Protein AF-A0A3D4HQ85-F1 (afdb_monomer)

pLDDT: mean 80.31, std 12.39, range [46.97, 90.25]

Foldseek 3Di:
DPDPPDPPPVPVPPPQDDQPVPCQLQVQDPVSQDLVQLLVCLVVVVLVSCVVRVLLVDPLPCRSCVPGPRNDPSSVSSVVSNVVSVVVVVVVD

Solvent-accessible surface area (backbone atoms only — not comparable to full-atom values): 5746 Å² total; per-residue (Å²): 143,87,86,86,85,86,76,76,72,69,81,79,70,66,80,65,47,77,84,81,78,80,60,56,42,39,78,62,32,93,81,60,43,57,58,70,58,37,38,46,24,47,74,70,66,35,60,67,61,26,53,76,56,53,45,76,68,66,84,68,82,43,49,44,24,70,67,33,90,36,57,41,60,45,41,59,48,41,51,51,43,42,52,49,53,55,52,52,59,62,72,77,106

Sequence (93 aa):
TSSLVSFLQDEAAVEESPCIRCGRCLEHCPLQLAPVQLAKAAAHNDEEGFVSMDGLECCGCGCCSYVCPAKIGLTQKIMQTRNQILANRKKAK

Nearest PDB structures (foldseek):
  7zc6-assembly1_C  TM=9.067E-01  e=3.359E-05  Clostridium tetanomorphum
  8rbm-assembly1_C  TM=9.409E-01  e=1.838E-04  Azotobacter vinelandii DJ
  8rb9-assembly1_C  TM=9.600E-01  e=3.360E-04  Azotobacter vinelandii DJ
  5odc-assembly1_I  TM=7.088E-01  e=8.541E-02  Methanothermococcus thermolithotrophicus DSM 2095

Mean predicted alig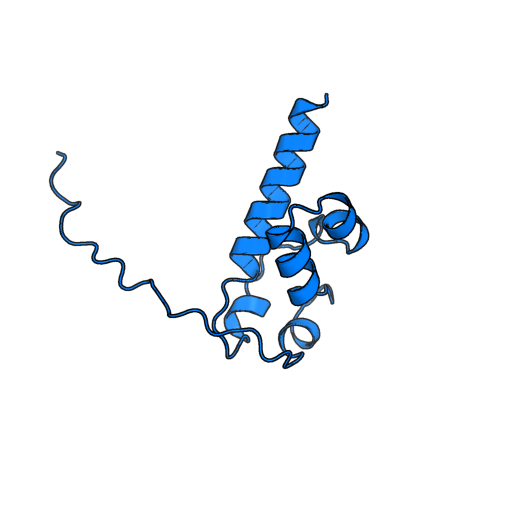ned error: 8.67 Å

Structure (mmCIF, N/CA/C/O backbone):
data_AF-A0A3D4HQ85-F1
#
_entry.id   AF-A0A3D4HQ85-F1
#
loop_
_atom_site.group_PDB
_atom_site.id
_atom_site.type_symbol
_atom_site.label_atom_id
_atom_site.label_alt_id
_atom_site.label_comp_id
_atom_site.label_asym_id
_atom_site.label_entity_id
_atom_site.label_seq_id
_atom_site.pdbx_PDB_ins_code
_atom_site.Cartn_x
_atom_site.Cartn_y
_atom_site.Cartn_z
_atom_site.occupancy
_atom_site.B_iso_or_equiv
_atom_site.auth_seq_id
_atom_site.auth_comp_id
_atom_site.auth_asym_id
_atom_site.auth_atom_id
_atom_site.pdbx_PDB_model_num
ATOM 1 N N . THR A 1 1 ? 21.037 22.988 19.873 1.00 46.97 1 THR A N 1
ATOM 2 C CA . THR A 1 1 ? 21.590 21.919 19.014 1.00 46.97 1 THR A CA 1
ATOM 3 C C . THR A 1 1 ? 20.668 21.711 17.822 1.00 46.97 1 THR A C 1
ATOM 5 O O . THR A 1 1 ? 20.070 20.657 17.661 1.00 46.97 1 THR A O 1
ATOM 8 N N . SER A 1 2 ? 20.537 22.743 16.987 1.00 50.19 2 SER A N 1
ATOM 9 C CA . SER A 1 2 ? 19.631 22.748 15.832 1.00 50.19 2 SER A CA 1
ATOM 10 C C . SER A 1 2 ? 20.426 23.233 14.624 1.00 50.19 2 SER A C 1
ATOM 12 O O . SER A 1 2 ? 20.425 24.421 14.326 1.00 50.19 2 SER A O 1
ATOM 14 N N . SER A 1 3 ? 21.214 22.351 14.007 1.00 59.72 3 SER A N 1
ATOM 15 C CA . SER A 1 3 ? 22.113 22.737 12.904 1.00 59.72 3 SER A CA 1
ATOM 16 C C . SER A 1 3 ? 22.337 21.638 11.855 1.00 59.72 3 SER A C 1
ATOM 18 O O . SER A 1 3 ? 23.381 21.620 11.216 1.00 59.72 3 SER A O 1
ATOM 20 N N . LEU A 1 4 ? 21.395 20.705 11.668 1.00 62.78 4 LEU A N 1
ATOM 21 C CA . LEU A 1 4 ? 21.567 19.558 10.756 1.00 62.78 4 LEU A CA 1
ATOM 22 C C . LEU A 1 4 ? 20.371 19.317 9.815 1.00 62.78 4 LEU A C 1
ATOM 24 O O . LEU A 1 4 ? 20.038 18.177 9.515 1.00 62.78 4 LEU A O 1
ATOM 28 N N . VAL A 1 5 ? 19.721 20.372 9.313 1.00 61.25 5 VAL A N 1
ATOM 29 C CA . VAL A 1 5 ? 18.710 20.227 8.241 1.00 61.25 5 VAL A CA 1
ATOM 30 C C . VAL A 1 5 ? 18.981 21.228 7.117 1.00 61.25 5 VAL A C 1
ATOM 32 O O . VAL A 1 5 ? 18.179 22.111 6.838 1.00 61.25 5 VAL A O 1
ATOM 35 N N . SER A 1 6 ? 20.155 21.133 6.490 1.00 52.53 6 SER A N 1
ATOM 36 C CA . SER A 1 6 ? 20.493 21.949 5.307 1.00 52.53 6 SER A CA 1
ATOM 37 C C . SER A 1 6 ? 21.031 21.135 4.124 1.00 52.53 6 SER A C 1
ATOM 39 O O . SER A 1 6 ? 21.492 21.724 3.159 1.00 52.53 6 SER A O 1
ATOM 41 N N . PHE A 1 7 ? 20.943 19.799 4.166 1.00 50.16 7 PHE A N 1
ATOM 42 C CA . PHE A 1 7 ? 21.429 18.914 3.094 1.00 50.16 7 PHE A CA 1
ATOM 43 C C . PHE A 1 7 ? 20.520 17.714 2.790 1.00 50.16 7 PHE A C 1
ATOM 45 O O . PHE A 1 7 ? 20.980 16.713 2.256 1.00 50.16 7 PHE A O 1
ATOM 52 N N . LEU A 1 8 ? 19.221 17.793 3.080 1.00 59.44 8 LEU A N 1
ATOM 53 C CA . LEU A 1 8 ? 18.277 16.843 2.488 1.00 59.44 8 LEU A CA 1
ATOM 54 C C . LEU A 1 8 ? 17.702 17.488 1.230 1.00 59.44 8 LEU A C 1
ATOM 56 O O . LEU A 1 8 ? 16.560 17.936 1.205 1.00 59.44 8 LEU A O 1
ATOM 60 N N . GLN A 1 9 ? 18.525 17.546 0.178 1.00 53.03 9 GLN A N 1
ATOM 61 C CA . GLN A 1 9 ? 17.967 17.307 -1.147 1.00 53.03 9 GLN A CA 1
ATOM 62 C C . GLN A 1 9 ? 17.240 15.969 -0.991 1.00 53.03 9 GLN A C 1
ATOM 64 O O . GLN A 1 9 ? 17.871 14.979 -0.622 1.00 53.03 9 GLN A O 1
ATOM 69 N N . ASP A 1 10 ? 15.917 15.973 -1.100 1.00 55.12 10 ASP A N 1
ATOM 70 C CA . ASP A 1 10 ? 15.102 14.774 -0.957 1.00 55.12 10 ASP A CA 1
ATOM 71 C C . ASP A 1 10 ? 15.410 13.841 -2.142 1.00 55.12 10 ASP A C 1
ATOM 73 O O . ASP A 1 10 ? 14.695 13.800 -3.138 1.00 55.12 10 ASP A O 1
ATOM 77 N N . GLU A 1 11 ? 16.543 13.131 -2.084 1.00 50.56 11 GLU A N 1
ATOM 78 C CA . GLU A 1 11 ? 16.938 12.113 -3.067 1.00 50.56 11 GLU A CA 1
ATOM 79 C C . GLU A 1 11 ? 15.950 10.932 -3.082 1.00 50.56 11 GLU A C 1
ATOM 81 O O . GLU A 1 11 ? 16.049 10.052 -3.936 1.00 50.56 11 GLU A O 1
ATOM 86 N N . ALA A 1 12 ? 14.973 10.902 -2.165 1.00 53.19 12 ALA A N 1
ATOM 87 C CA . ALA A 1 12 ? 13.891 9.928 -2.156 1.00 53.19 12 ALA A CA 1
ATOM 88 C C . ALA A 1 12 ? 12.698 10.331 -3.042 1.00 53.19 12 ALA A C 1
ATOM 90 O O . ALA A 1 12 ? 11.700 9.604 -3.069 1.00 53.19 12 ALA A O 1
ATOM 91 N N . ALA A 1 13 ? 12.796 11.417 -3.821 1.00 50.34 13 ALA A N 1
ATOM 92 C CA . ALA A 1 13 ? 11.899 11.676 -4.945 1.00 50.34 13 ALA A CA 1
ATOM 93 C C . ALA A 1 13 ? 12.164 10.664 -6.078 1.00 50.34 13 ALA A C 1
ATOM 95 O O . ALA A 1 13 ? 12.733 10.968 -7.124 1.00 50.34 13 ALA A O 1
ATOM 96 N N . VAL A 1 14 ? 11.775 9.407 -5.856 1.00 57.41 14 VAL A N 1
ATOM 97 C CA . VAL A 1 14 ? 11.654 8.419 -6.925 1.00 57.41 14 VAL A CA 1
ATOM 98 C C . VAL A 1 14 ? 10.538 8.913 -7.838 1.00 57.41 14 VAL A C 1
ATOM 100 O O . VAL A 1 14 ? 9.389 8.979 -7.408 1.00 57.41 14 VAL A O 1
ATOM 103 N N . GLU A 1 15 ? 10.877 9.258 -9.080 1.00 62.06 15 GLU A N 1
ATOM 104 C CA . GLU A 1 15 ? 9.913 9.625 -10.122 1.00 62.06 15 GLU A CA 1
ATOM 105 C C . GLU A 1 15 ? 8.836 8.530 -10.238 1.00 62.06 15 GLU A C 1
ATOM 107 O O . GLU A 1 15 ? 9.072 7.447 -10.788 1.00 62.06 15 GLU A O 1
ATOM 112 N N . GLU A 1 16 ? 7.657 8.781 -9.654 1.00 70.88 16 GLU A N 1
ATOM 113 C CA . GLU A 1 16 ? 6.521 7.867 -9.735 1.00 70.88 16 GLU A CA 1
ATOM 114 C C . GLU A 1 16 ? 6.037 7.852 -11.187 1.00 70.88 16 GLU A C 1
ATOM 116 O O . GLU A 1 16 ? 5.480 8.824 -11.698 1.00 70.88 16 GLU A O 1
ATOM 121 N N . SER A 1 17 ? 6.220 6.723 -11.864 1.00 80.06 17 SER A N 1
ATOM 122 C CA . SER A 1 17 ? 5.663 6.542 -13.204 1.00 80.06 17 SER A CA 1
ATOM 123 C C . SER A 1 17 ? 4.182 6.136 -13.127 1.00 80.06 17 SER A C 1
ATOM 125 O O . SER A 1 17 ? 3.732 5.561 -12.127 1.00 80.06 17 SER A O 1
ATOM 127 N N . PRO A 1 18 ? 3.377 6.424 -14.166 1.00 82.31 18 PRO A N 1
ATOM 128 C CA . PRO A 1 18 ? 1.968 6.060 -14.167 1.00 82.31 18 PRO A CA 1
ATOM 129 C C . PRO A 1 18 ? 1.779 4.539 -14.118 1.00 82.31 18 PRO A C 1
ATOM 131 O O . PRO A 1 18 ? 2.533 3.758 -14.700 1.00 82.31 18 PRO A O 1
ATOM 134 N N . CYS A 1 19 ? 0.718 4.101 -13.439 1.00 84.56 19 CYS A N 1
ATOM 135 C CA . CYS A 1 19 ? 0.392 2.683 -13.334 1.00 84.56 19 CYS A CA 1
ATOM 136 C C . CYS A 1 19 ? 0.079 2.080 -14.716 1.00 84.56 19 CYS A C 1
ATOM 138 O O . CYS A 1 19 ? -0.942 2.398 -15.325 1.00 84.56 19 CYS A O 1
ATOM 140 N N . ILE A 1 20 ? 0.896 1.121 -15.161 1.00 87.38 20 ILE A N 1
ATOM 141 C CA . ILE A 1 20 ? 0.701 0.378 -16.422 1.00 87.38 20 ILE A CA 1
ATOM 142 C C . ILE A 1 20 ? -0.298 -0.791 -16.316 1.00 87.38 20 ILE A C 1
ATOM 144 O O . ILE A 1 20 ? -0.418 -1.584 -17.242 1.00 87.38 20 ILE A O 1
ATOM 148 N N . ARG A 1 21 ? -1.002 -0.932 -15.182 1.00 84.38 21 ARG A N 1
ATOM 149 C CA . ARG A 1 21 ? -1.978 -2.014 -14.921 1.00 84.38 21 ARG A CA 1
ATOM 150 C C . ARG A 1 21 ? -1.416 -3.434 -15.129 1.00 84.38 21 ARG A C 1
ATOM 152 O O . ARG A 1 21 ? -2.087 -4.302 -15.668 1.00 84.38 21 ARG A O 1
ATOM 159 N N . CYS A 1 22 ? -0.202 -3.687 -14.638 1.00 87.88 22 CYS A N 1
ATOM 160 C CA . CYS A 1 22 ? 0.484 -4.979 -14.788 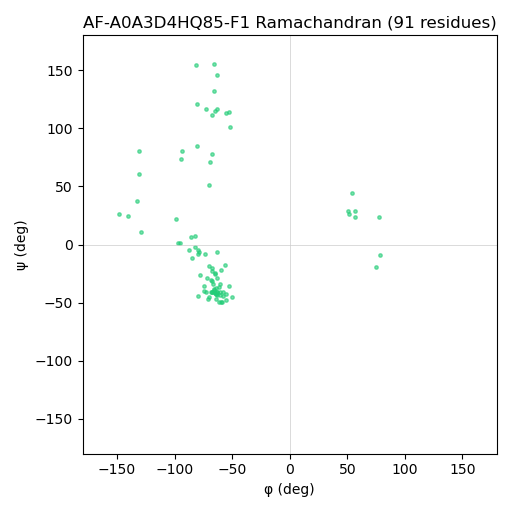1.00 87.88 22 CYS A CA 1
ATOM 161 C C . CYS A 1 22 ? -0.056 -6.142 -13.928 1.00 87.88 22 CYS A C 1
ATOM 163 O O . CYS A 1 22 ? 0.427 -7.256 -14.081 1.00 87.88 22 CYS A O 1
ATOM 165 N N . GLY A 1 23 ? -0.975 -5.914 -12.982 1.00 85.62 23 GLY A N 1
ATOM 166 C CA . GLY A 1 23 ? -1.597 -6.977 -12.168 1.00 85.62 23 GLY A CA 1
ATOM 167 C C . GLY A 1 23 ? -0.738 -7.595 -11.050 1.00 85.62 23 GLY A C 1
ATOM 168 O O . GLY A 1 23 ? -1.295 -8.107 -10.085 1.00 85.62 23 GLY A O 1
ATOM 169 N N . ARG A 1 24 ? 0.594 -7.461 -11.089 1.00 87.12 24 ARG A N 1
ATOM 170 C CA . ARG A 1 24 ? 1.535 -8.082 -10.122 1.00 87.12 24 ARG A 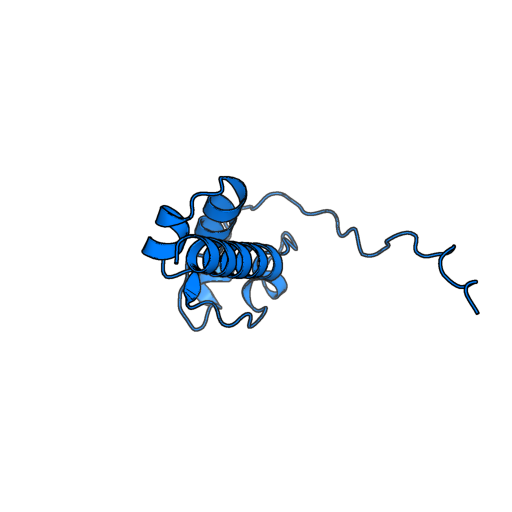CA 1
ATOM 171 C C . ARG A 1 24 ? 1.223 -7.809 -8.651 1.00 87.12 24 ARG A C 1
ATOM 173 O O . ARG A 1 24 ? 1.430 -8.658 -7.790 1.00 87.12 24 ARG A O 1
ATOM 180 N N . CYS A 1 25 ? 0.726 -6.612 -8.360 1.00 88.38 25 CYS A N 1
ATOM 181 C CA . CYS A 1 25 ? 0.360 -6.195 -7.013 1.00 88.38 25 CYS A CA 1
ATOM 182 C C . CYS A 1 25 ? -0.816 -6.991 -6.418 1.00 88.38 25 CYS A C 1
ATOM 184 O O . CYS A 1 25 ? -0.913 -7.052 -5.199 1.00 88.38 25 CYS A O 1
ATOM 186 N N . LEU A 1 26 ? -1.686 -7.573 -7.253 1.00 86.06 26 LEU A N 1
ATOM 187 C CA . LEU A 1 26 ? -2.788 -8.442 -6.831 1.00 86.06 26 LEU A CA 1
ATOM 188 C C . LEU A 1 26 ? -2.272 -9.858 -6.539 1.00 86.06 26 LEU A C 1
ATOM 190 O O . LEU A 1 26 ? -2.589 -10.427 -5.502 1.00 86.06 26 LEU A O 1
ATOM 194 N N . GLU A 1 27 ? -1.416 -10.386 -7.418 1.00 86.00 27 GLU A N 1
ATOM 195 C CA . GLU A 1 27 ? -0.844 -11.737 -7.305 1.00 86.00 27 GLU A CA 1
ATOM 196 C C . GLU A 1 27 ? 0.003 -11.923 -6.040 1.00 86.00 27 GLU A C 1
ATOM 198 O O . GLU A 1 27 ? -0.010 -12.986 -5.430 1.00 86.00 27 GLU A O 1
ATOM 203 N N . HIS A 1 28 ? 0.732 -10.881 -5.634 1.00 86.56 28 HIS A N 1
ATOM 204 C CA . HIS A 1 28 ? 1.636 -10.925 -4.481 1.00 86.56 28 HIS A CA 1
ATOM 205 C C . HIS A 1 28 ? 0.983 -10.404 -3.193 1.00 86.56 28 HIS A C 1
ATOM 207 O O . HIS A 1 28 ? 1.651 -10.309 -2.161 1.00 86.56 28 HIS A O 1
ATOM 213 N N . CYS A 1 29 ? -0.293 -10.008 -3.234 1.00 85.88 29 CYS A N 1
ATOM 214 C CA . CYS A 1 29 ? -0.991 -9.556 -2.039 1.00 85.88 29 CYS A CA 1
ATOM 215 C C . CYS A 1 29 ? -1.473 -10.775 -1.235 1.00 85.88 29 CYS A C 1
ATOM 217 O O . CYS A 1 29 ? -2.294 -11.536 -1.745 1.00 85.88 29 CYS A O 1
ATOM 219 N N . PRO A 1 30 ? -1.055 -10.944 0.033 1.00 84.44 30 PRO A N 1
ATOM 220 C CA . PRO A 1 30 ? -1.495 -12.080 0.843 1.00 84.44 30 PRO A CA 1
ATOM 221 C C . PRO A 1 30 ? -2.991 -12.027 1.189 1.00 84.44 30 PRO A C 1
ATOM 223 O O . PRO A 1 30 ? -3.583 -13.063 1.459 1.00 84.44 30 PRO A O 1
ATOM 226 N N . LEU A 1 31 ? -3.601 -10.835 1.158 1.00 84.12 31 LEU A N 1
ATOM 227 C CA . LEU A 1 31 ? -5.039 -10.636 1.371 1.00 84.12 31 LEU A CA 1
ATOM 228 C C . LEU A 1 31 ? -5.836 -10.538 0.059 1.00 84.12 31 LEU A C 1
ATOM 230 O O . LEU A 1 31 ? -7.030 -10.283 0.103 1.00 84.12 31 LEU A O 1
ATOM 234 N N . GLN A 1 32 ? -5.185 -10.666 -1.106 1.00 81.31 32 GLN A N 1
ATOM 235 C CA . GLN A 1 32 ? -5.817 -10.492 -2.427 1.00 81.31 32 GLN A CA 1
ATOM 236 C C . GLN A 1 32 ? -6.630 -9.190 -2.585 1.00 81.31 32 GLN A C 1
ATOM 238 O O . GLN A 1 32 ? -7.560 -9.109 -3.385 1.00 81.31 32 GLN A O 1
ATOM 243 N N . LEU A 1 33 ? -6.243 -8.139 -1.857 1.00 84.12 33 LEU A N 1
ATOM 244 C CA . LEU A 1 33 ? -6.825 -6.806 -1.991 1.00 84.12 33 LEU A CA 1
ATOM 245 C C . LEU A 1 33 ? -6.498 -6.232 -3.372 1.00 84.12 33 LEU A C 1
ATOM 247 O O . LEU A 1 33 ? -5.477 -6.579 -3.965 1.00 84.12 33 LEU A O 1
ATOM 251 N N . ALA A 1 34 ? -7.314 -5.298 -3.861 1.00 86.81 34 ALA A N 1
ATOM 252 C CA . ALA A 1 34 ? -7.074 -4.588 -5.116 1.00 86.81 34 ALA A CA 1
ATOM 253 C C . ALA A 1 34 ? -6.327 -3.254 -4.874 1.00 86.81 34 ALA A C 1
ATOM 255 O O . ALA A 1 34 ? -6.949 -2.188 -4.885 1.00 86.81 34 ALA A O 1
ATOM 256 N N . PRO A 1 35 ? -4.985 -3.237 -4.694 1.00 85.06 35 PRO A N 1
ATOM 257 C CA . PRO A 1 35 ? -4.255 -2.042 -4.267 1.00 85.06 35 PRO A CA 1
ATOM 258 C C . PRO A 1 35 ? -4.348 -0.892 -5.271 1.00 85.06 35 PRO A C 1
ATOM 260 O O . PRO A 1 35 ? -4.304 0.266 -4.876 1.00 85.06 35 PRO A O 1
ATOM 263 N N . VAL A 1 36 ? -4.510 -1.187 -6.564 1.00 86.25 36 VAL A N 1
ATOM 264 C CA . VAL A 1 36 ? -4.696 -0.159 -7.600 1.00 86.25 36 VAL A CA 1
ATOM 265 C C . VAL A 1 36 ? -6.034 0.560 -7.432 1.00 86.25 36 VAL A C 1
ATOM 267 O O . VAL A 1 36 ? -6.093 1.774 -7.597 1.00 86.25 36 VAL A O 1
ATOM 270 N N . GLN A 1 37 ? -7.104 -0.169 -7.112 1.00 87.50 37 GLN A N 1
ATOM 271 C CA . GLN A 1 37 ? -8.418 0.429 -6.876 1.00 87.50 37 GLN A CA 1
ATOM 272 C C . GLN A 1 37 ? -8.443 1.170 -5.540 1.00 87.50 37 GLN A C 1
ATOM 274 O O . GLN A 1 37 ? -8.910 2.302 -5.497 1.00 87.50 37 GLN A O 1
ATOM 279 N N . LEU A 1 38 ? -7.839 0.601 -4.493 1.00 88.12 38 LEU A N 1
ATOM 280 C CA . LEU A 1 38 ? -7.691 1.269 -3.199 1.00 88.12 38 LEU A CA 1
ATOM 281 C C . LEU A 1 38 ? -6.887 2.568 -3.309 1.00 88.12 38 LEU A C 1
ATOM 283 O O . LEU A 1 38 ? -7.271 3.574 -2.725 1.00 88.12 38 LEU A O 1
ATOM 287 N N . ALA A 1 39 ? -5.810 2.585 -4.098 1.00 87.06 39 ALA A N 1
ATOM 288 C CA . ALA A 1 39 ? -5.035 3.799 -4.343 1.00 87.06 39 ALA A CA 1
ATOM 289 C C . ALA A 1 39 ? -5.806 4.848 -5.163 1.00 87.06 39 ALA A C 1
ATOM 291 O O . ALA A 1 39 ? -5.584 6.042 -4.983 1.00 87.06 39 ALA A O 1
ATOM 292 N N . LYS A 1 40 ? -6.719 4.428 -6.049 1.00 88.50 40 LYS A N 1
ATOM 293 C CA . LYS A 1 40 ? -7.632 5.349 -6.744 1.00 88.50 40 LYS A CA 1
ATOM 294 C C . LYS A 1 40 ? -8.684 5.915 -5.797 1.00 88.50 40 LYS A C 1
ATOM 296 O O . LYS A 1 40 ? -8.861 7.124 -5.779 1.00 88.50 40 LYS A O 1
ATOM 301 N N . ALA A 1 41 ? -9.322 5.071 -4.988 1.00 87.88 41 ALA A N 1
ATOM 302 C CA . ALA A 1 41 ? -10.271 5.510 -3.967 1.00 87.88 41 ALA A CA 1
ATOM 303 C C . ALA A 1 41 ? -9.605 6.484 -2.980 1.00 87.88 41 ALA A C 1
ATOM 305 O O . ALA A 1 41 ? -10.166 7.527 -2.668 1.00 87.88 41 ALA A O 1
ATOM 306 N N . ALA A 1 42 ? -8.356 6.205 -2.589 1.00 86.44 42 ALA A N 1
ATOM 307 C CA . ALA A 1 42 ? -7.520 7.109 -1.805 1.00 86.44 42 ALA A CA 1
ATOM 308 C C . ALA A 1 42 ? -7.303 8.468 -2.492 1.00 86.44 42 ALA A C 1
ATOM 310 O O . ALA A 1 42 ? -7.420 9.503 -1.846 1.00 86.44 42 ALA A O 1
ATOM 311 N N . ALA A 1 43 ? -7.017 8.481 -3.798 1.00 85.75 43 ALA A N 1
ATOM 312 C CA . ALA A 1 43 ? -6.847 9.720 -4.558 1.00 85.75 43 ALA A CA 1
ATOM 313 C C . ALA A 1 43 ? -8.155 10.520 -4.710 1.00 85.75 43 ALA A C 1
ATOM 315 O O . ALA A 1 43 ? -8.115 11.747 -4.770 1.00 85.75 43 ALA A O 1
ATOM 316 N N . HIS A 1 44 ? -9.302 9.838 -4.757 1.00 87.25 44 HIS A N 1
ATOM 317 C CA . HIS A 1 44 ? -10.628 10.456 -4.843 1.00 87.25 44 HIS A CA 1
ATOM 318 C C . HIS A 1 44 ? -11.245 10.799 -3.475 1.00 87.25 44 HIS A C 1
ATOM 320 O O . HIS A 1 44 ? -12.277 11.458 -3.435 1.00 87.25 44 HIS A O 1
ATOM 326 N N . ASN A 1 45 ? -10.595 10.438 -2.360 1.00 84.00 45 ASN A N 1
ATOM 327 C CA . ASN A 1 45 ? -11.151 10.513 -1.000 1.00 84.00 45 ASN A CA 1
ATOM 328 C C . ASN A 1 45 ? -12.473 9.732 -0.832 1.00 84.00 45 ASN A C 1
ATOM 330 O O . ASN A 1 45 ? -13.296 10.066 0.018 1.00 84.00 45 ASN A O 1
ATOM 334 N N . ASP A 1 46 ? -12.666 8.669 -1.616 1.00 87.19 46 ASP A N 1
ATOM 335 C CA . ASP A 1 46 ? -13.852 7.812 -1.555 1.00 87.19 46 ASP A CA 1
ATOM 336 C C . ASP A 1 46 ? -13.726 6.811 -0.397 1.00 87.19 46 ASP A C 1
ATOM 338 O O . ASP A 1 46 ? -13.290 5.667 -0.567 1.00 87.19 46 ASP A O 1
ATOM 342 N N . GLU A 1 47 ? -14.106 7.237 0.809 1.00 86.50 47 GLU A N 1
ATOM 343 C CA . GLU A 1 47 ? -14.030 6.400 2.014 1.00 86.50 47 GLU A CA 1
ATOM 344 C C . GLU A 1 47 ? -14.930 5.161 1.923 1.00 86.50 47 GLU A C 1
ATOM 346 O O . GL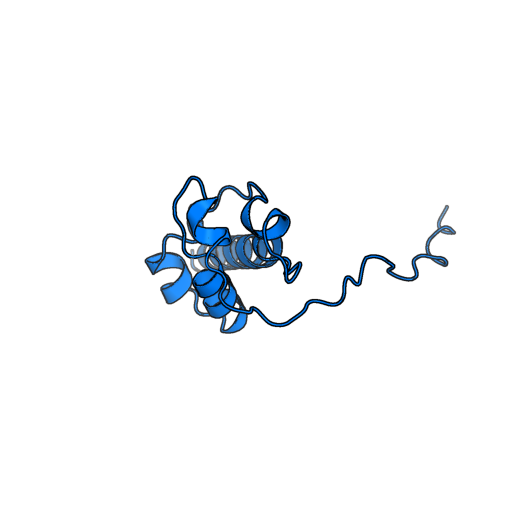U A 1 47 ? -14.519 4.061 2.290 1.00 86.50 47 GLU A O 1
ATOM 351 N N . GLU A 1 48 ? -16.146 5.310 1.394 1.00 85.69 48 GLU A N 1
ATOM 352 C CA . GLU A 1 48 ? -17.107 4.210 1.245 1.00 85.69 48 GLU A CA 1
ATOM 353 C C . GLU A 1 48 ? -16.605 3.148 0.256 1.00 85.69 48 GLU A C 1
ATOM 355 O O . GLU A 1 48 ? -16.673 1.943 0.521 1.00 85.69 48 GLU A O 1
ATOM 360 N N . GLY A 1 49 ? -16.020 3.592 -0.860 1.00 85.44 49 GLY A N 1
ATOM 361 C CA . GLY A 1 49 ? -15.376 2.721 -1.842 1.00 85.44 49 GLY A CA 1
ATOM 362 C C . GLY A 1 49 ? -14.178 1.981 -1.247 1.00 85.44 49 GLY A C 1
ATOM 363 O O . GLY A 1 49 ? -14.000 0.786 -1.462 1.00 85.44 49 GLY A O 1
ATOM 364 N N . PHE A 1 50 ? -13.376 2.665 -0.433 1.00 87.69 50 PHE A N 1
ATOM 365 C CA . PHE A 1 50 ? -12.234 2.049 0.237 1.00 87.69 50 PHE A CA 1
ATOM 366 C C . PHE A 1 50 ? -12.655 0.977 1.256 1.00 87.69 50 PHE A C 1
ATOM 368 O O . PHE A 1 50 ? -12.002 -0.059 1.369 1.00 87.69 50 PHE A O 1
ATOM 375 N N . VAL A 1 51 ? -13.747 1.210 1.989 1.00 87.00 51 VAL A N 1
ATOM 376 C CA . VAL A 1 51 ? -14.276 0.268 2.988 1.00 87.00 51 VAL A CA 1
ATOM 377 C C . VAL A 1 51 ? -14.961 -0.930 2.334 1.00 87.00 51 VAL A C 1
ATOM 379 O O . VAL A 1 51 ? -14.773 -2.044 2.806 1.00 87.00 51 VAL A O 1
ATOM 382 N N . SER A 1 52 ? -15.718 -0.723 1.255 1.00 87.38 52 SER A N 1
ATOM 383 C CA . SER A 1 52 ? -16.394 -1.810 0.524 1.00 87.38 52 SER A CA 1
ATOM 384 C C . SER A 1 52 ? -15.434 -2.769 -0.189 1.00 87.38 52 SER A C 1
ATOM 386 O O . SER A 1 52 ? -15.815 -3.896 -0.479 1.00 87.38 52 SER A O 1
ATOM 388 N N . MET A 1 53 ? -14.197 -2.338 -0.449 1.00 85.56 53 MET A N 1
ATOM 389 C CA . MET A 1 53 ? -13.118 -3.156 -1.019 1.00 85.56 53 MET A CA 1
ATOM 390 C C . MET A 1 53 ? -12.142 -3.700 0.043 1.00 85.56 53 MET A C 1
ATOM 392 O O . MET A 1 53 ? -10.980 -3.963 -0.273 1.00 85.56 53 MET A O 1
ATOM 396 N N . ASP A 1 54 ? -12.568 -3.784 1.307 1.00 85.50 54 ASP A N 1
ATOM 397 C CA . ASP A 1 54 ? -11.782 -4.302 2.439 1.00 85.50 54 ASP A CA 1
ATOM 398 C C . ASP A 1 54 ? -10.435 -3.586 2.666 1.00 85.50 54 ASP A C 1
ATOM 400 O O . ASP A 1 54 ? -9.511 -4.096 3.301 1.00 85.50 54 ASP A O 1
ATOM 404 N N . GLY A 1 55 ? -10.304 -2.333 2.213 1.00 84.56 55 GLY A N 1
ATOM 405 C CA . GLY A 1 55 ? -9.060 -1.563 2.317 1.00 84.56 55 GLY A CA 1
ATOM 406 C C . GLY A 1 55 ? -8.573 -1.348 3.756 1.00 84.56 55 GLY A C 1
ATOM 407 O O . GLY A 1 55 ? -7.381 -1.135 3.997 1.00 84.56 55 GLY A O 1
ATOM 408 N N . LEU A 1 56 ? -9.481 -1.446 4.731 1.00 85.50 56 LEU A N 1
ATOM 409 C CA . LEU A 1 56 ? -9.176 -1.382 6.162 1.00 85.50 56 LEU A CA 1
ATOM 410 C C . LEU A 1 56 ? -8.411 -2.607 6.679 1.00 85.50 56 LEU A C 1
ATOM 412 O O . LEU A 1 56 ? -7.801 -2.518 7.743 1.00 85.50 56 LEU A O 1
ATOM 416 N N . GLU A 1 57 ? -8.414 -3.725 5.957 1.00 86.06 57 GLU A N 1
ATOM 417 C CA . GLU A 1 57 ? -7.724 -4.955 6.357 1.00 86.06 57 GLU A CA 1
ATOM 418 C C . GLU A 1 57 ? -6.245 -4.961 5.953 1.00 86.06 57 GLU A C 1
ATOM 420 O O . GLU A 1 57 ? -5.462 -5.774 6.444 1.00 86.06 57 GLU A O 1
ATOM 425 N N . CYS A 1 58 ? -5.819 -4.010 5.111 1.00 87.75 58 CYS A N 1
ATOM 426 C CA . CYS A 1 58 ? -4.438 -3.909 4.648 1.00 87.75 58 CYS A CA 1
ATOM 427 C C . CYS A 1 58 ? -3.448 -3.836 5.823 1.00 87.75 58 CYS A C 1
ATOM 429 O O . CYS A 1 58 ? -3.389 -2.837 6.539 1.00 87.75 58 CYS A O 1
ATOM 431 N N . CYS A 1 59 ? -2.624 -4.871 5.995 1.00 86.06 59 CYS A N 1
ATOM 432 C CA . CYS A 1 59 ? -1.653 -4.981 7.089 1.00 86.06 59 CYS A CA 1
ATOM 433 C C . CYS A 1 59 ? -0.352 -4.186 6.873 1.00 86.06 59 CYS A C 1
ATOM 435 O O . CYS A 1 59 ? 0.486 -4.137 7.766 1.00 86.06 59 CYS A O 1
ATOM 437 N N . GLY A 1 60 ? -0.166 -3.558 5.706 1.00 85.56 60 GLY A N 1
ATOM 438 C CA . GLY A 1 60 ? 1.017 -2.733 5.426 1.00 85.56 60 GLY A CA 1
ATOM 439 C C . GLY A 1 60 ? 2.274 -3.520 5.088 1.00 85.56 60 GLY A C 1
ATOM 440 O O . GLY A 1 60 ? 3.371 -2.998 5.243 1.00 85.56 60 GLY A O 1
ATOM 441 N N . CYS A 1 61 ? 2.124 -4.753 4.604 1.00 88.50 61 CYS A N 1
ATOM 4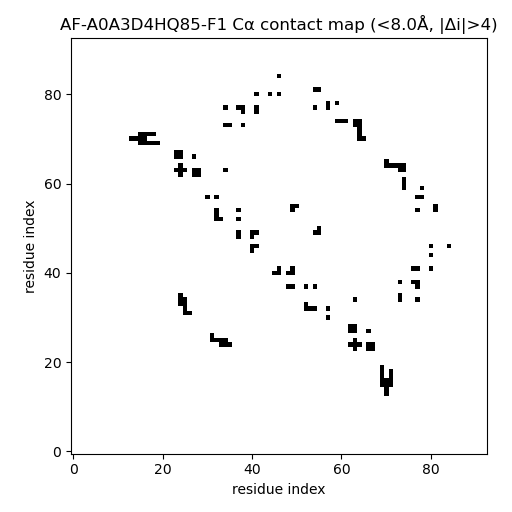42 C CA . CYS A 1 61 ? 3.229 -5.651 4.261 1.00 88.50 61 CYS A CA 1
ATOM 443 C C . CYS A 1 61 ? 4.237 -5.094 3.238 1.00 88.50 61 CYS A C 1
ATOM 445 O O . CYS A 1 61 ? 5.330 -5.633 3.115 1.00 88.50 61 CYS A O 1
ATOM 447 N N . GLY A 1 62 ? 3.900 -4.050 2.474 1.00 85.56 62 GLY A N 1
ATOM 448 C CA . GLY A 1 62 ? 4.834 -3.429 1.529 1.00 85.56 62 GLY A CA 1
ATOM 449 C C . GLY A 1 62 ? 5.017 -4.182 0.207 1.00 85.56 62 GLY A C 1
ATOM 450 O O . GLY A 1 62 ? 5.598 -3.626 -0.726 1.00 85.56 62 GLY A O 1
ATOM 451 N N . CYS A 1 63 ? 4.483 -5.404 0.077 1.00 86.81 63 CYS A N 1
ATOM 452 C CA . CYS A 1 63 ? 4.662 -6.257 -1.103 1.00 86.81 63 CYS A CA 1
ATOM 453 C C . CYS A 1 63 ? 4.229 -5.556 -2.395 1.00 86.81 63 CYS A C 1
ATOM 455 O O . CYS A 1 63 ? 4.945 -5.602 -3.390 1.00 86.81 63 CYS A O 1
ATOM 457 N N . CYS A 1 64 ? 3.097 -4.844 -2.371 1.00 87.56 64 CYS A N 1
ATOM 458 C CA . CYS A 1 64 ? 2.565 -4.148 -3.542 1.00 87.56 64 CYS A CA 1
ATOM 459 C C . CYS A 1 64 ? 3.453 -2.989 -4.015 1.00 87.56 64 CYS A C 1
ATOM 461 O O . CYS A 1 64 ? 3.545 -2.770 -5.219 1.00 87.56 64 CYS A O 1
ATOM 463 N N . SER A 1 65 ? 4.121 -2.273 -3.105 1.00 86.69 65 SER A N 1
ATOM 464 C CA . SER A 1 65 ? 5.076 -1.216 -3.460 1.00 86.69 65 SER A CA 1
ATOM 465 C C . SER A 1 65 ? 6.392 -1.790 -3.977 1.00 86.69 65 SER A C 1
ATOM 467 O O . SER A 1 65 ? 6.967 -1.237 -4.907 1.00 86.69 65 SE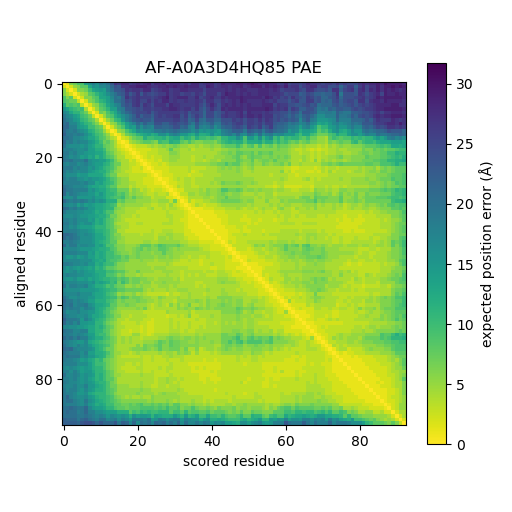R A O 1
ATOM 469 N N . TYR A 1 66 ? 6.835 -2.919 -3.420 1.00 87.19 66 TYR A N 1
ATOM 470 C CA . TYR A 1 66 ? 8.084 -3.565 -3.816 1.00 87.19 66 TYR A CA 1
ATOM 471 C C . TYR A 1 66 ? 8.016 -4.193 -5.216 1.00 87.19 66 TYR A C 1
ATOM 473 O O . TYR A 1 66 ? 8.913 -3.994 -6.029 1.00 87.19 66 TYR A O 1
ATOM 481 N N . VAL A 1 67 ? 6.934 -4.914 -5.535 1.00 88.44 67 VAL A N 1
ATOM 482 C CA . VAL A 1 67 ? 6.785 -5.583 -6.845 1.00 88.44 67 VAL A CA 1
ATOM 483 C C . VAL A 1 67 ? 6.353 -4.639 -7.969 1.00 88.44 67 VAL A C 1
ATOM 485 O O . VAL A 1 67 ? 6.286 -5.048 -9.131 1.00 88.44 67 VAL A O 1
ATOM 488 N N . CYS A 1 68 ? 6.001 -3.393 -7.643 1.00 86.12 68 CYS A N 1
ATOM 489 C CA . CYS A 1 68 ? 5.493 -2.441 -8.617 1.00 86.12 68 CYS A CA 1
ATOM 490 C C . CYS A 1 68 ? 6.630 -1.961 -9.536 1.00 86.12 68 CYS A C 1
ATOM 492 O O . CYS A 1 68 ? 7.528 -1.261 -9.067 1.00 86.12 68 CYS A O 1
ATOM 494 N N . PRO A 1 69 ? 6.574 -2.228 -10.856 1.00 83.62 69 PRO A N 1
ATOM 495 C CA . PRO A 1 69 ? 7.586 -1.729 -11.790 1.00 83.62 69 PRO A CA 1
ATOM 496 C C . PRO A 1 69 ? 7.569 -0.200 -11.884 1.00 83.62 69 PRO A C 1
ATOM 498 O O .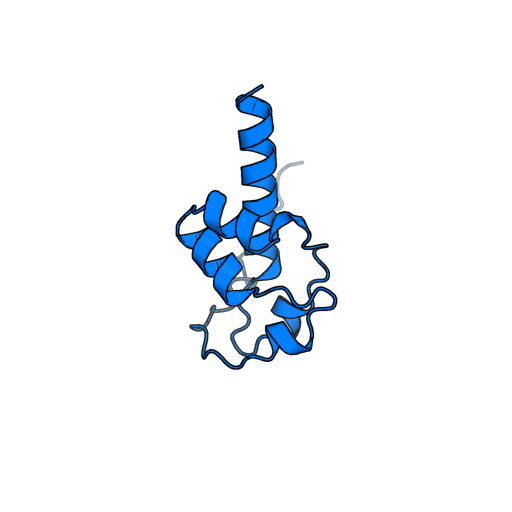 PRO A 1 69 ? 8.586 0.414 -12.183 1.00 83.62 69 PRO A O 1
ATOM 501 N N . ALA A 1 70 ? 6.418 0.410 -11.586 1.00 82.69 70 ALA A N 1
ATOM 502 C CA . ALA A 1 70 ? 6.239 1.851 -11.607 1.00 82.69 70 ALA A CA 1
ATOM 503 C C . ALA A 1 70 ? 6.724 2.555 -10.322 1.00 82.69 70 ALA A C 1
ATOM 505 O O . ALA A 1 70 ? 6.638 3.778 -10.239 1.00 82.69 70 ALA A O 1
ATOM 506 N N . LYS A 1 71 ? 7.199 1.787 -9.324 1.00 79.06 71 LYS A N 1
ATOM 507 C CA . LYS A 1 71 ? 7.659 2.252 -8.000 1.00 79.06 71 LYS A CA 1
ATOM 508 C C . LYS A 1 71 ? 6.675 3.161 -7.253 1.00 79.06 71 LYS A C 1
ATOM 510 O O . LYS A 1 71 ? 7.064 3.932 -6.386 1.00 79.06 71 LYS A O 1
ATOM 515 N N . ILE A 1 72 ? 5.383 3.029 -7.550 1.00 82.81 72 ILE A N 1
ATOM 516 C CA . ILE A 1 72 ? 4.330 3.792 -6.878 1.00 82.81 72 ILE A CA 1
ATOM 517 C C . ILE A 1 72 ? 4.265 3.361 -5.408 1.00 82.81 72 ILE A C 1
ATOM 519 O O . ILE A 1 72 ? 4.168 2.164 -5.104 1.00 82.81 72 ILE A O 1
ATOM 523 N N . GLY A 1 73 ? 4.225 4.330 -4.494 1.00 83.94 73 GLY A N 1
ATOM 524 C CA . GLY A 1 73 ? 4.073 4.116 -3.053 1.00 83.94 73 GLY A CA 1
ATOM 525 C C . GLY A 1 73 ? 2.681 3.621 -2.629 1.00 83.94 73 GLY A C 1
ATOM 526 O O . GLY A 1 73 ? 2.073 4.201 -1.735 1.00 83.94 73 GLY A O 1
ATOM 527 N N . LEU A 1 74 ? 2.153 2.555 -3.249 1.00 84.50 74 LEU A N 1
ATOM 528 C CA . LEU A 1 74 ? 0.816 1.993 -2.986 1.00 84.50 74 LEU A CA 1
ATOM 529 C C . LEU A 1 74 ? 0.558 1.757 -1.492 1.00 84.50 74 LEU A C 1
ATOM 531 O O . LEU A 1 74 ? -0.489 2.140 -0.980 1.00 84.50 74 LEU A O 1
ATOM 535 N N . THR A 1 75 ? 1.525 1.177 -0.782 1.00 88.25 75 THR A N 1
ATOM 536 C CA . THR A 1 75 ? 1.400 0.878 0.652 1.00 88.25 75 THR A CA 1
ATOM 537 C C . THR A 1 75 ? 1.232 2.147 1.486 1.00 88.25 75 THR A C 1
ATOM 539 O O . THR A 1 75 ? 0.375 2.184 2.365 1.00 88.25 75 THR A O 1
ATOM 542 N N . GLN A 1 76 ? 2.009 3.195 1.186 1.00 88.12 76 GLN A N 1
ATOM 543 C CA . GLN A 1 76 ? 1.920 4.485 1.878 1.00 88.12 76 GLN A CA 1
ATOM 544 C C . GLN A 1 76 ? 0.554 5.131 1.645 1.00 88.12 76 GLN A C 1
ATOM 546 O O . GLN A 1 76 ? -0.105 5.512 2.609 1.00 88.12 76 GLN A O 1
ATOM 551 N N . LYS A 1 77 ? 0.084 5.162 0.389 1.00 88.69 77 LYS A N 1
ATOM 552 C CA . LYS A 1 77 ? -1.230 5.720 0.027 1.00 88.69 77 LYS A CA 1
ATOM 553 C C . LYS A 1 77 ? -2.366 4.997 0.764 1.00 88.69 77 LYS A C 1
ATOM 555 O O . LYS A 1 77 ? -3.175 5.637 1.424 1.00 88.69 77 LYS A O 1
ATOM 560 N N . ILE A 1 78 ? -2.376 3.662 0.744 1.00 89.19 78 ILE A N 1
ATOM 561 C CA . ILE A 1 78 ? -3.408 2.849 1.413 1.00 89.19 78 ILE A CA 1
ATOM 562 C C . ILE A 1 78 ? -3.380 3.046 2.937 1.00 89.19 78 ILE A C 1
ATOM 564 O O . ILE A 1 78 ? -4.431 3.186 3.559 1.00 89.19 78 ILE A O 1
ATOM 568 N N . MET A 1 79 ? -2.193 3.087 3.551 1.00 89.50 79 MET A N 1
ATOM 569 C CA . MET A 1 79 ? -2.062 3.295 4.998 1.00 89.50 79 MET A CA 1
ATOM 570 C C . MET A 1 79 ? -2.488 4.693 5.439 1.00 89.50 79 MET A C 1
ATOM 572 O O . MET A 1 79 ? -3.160 4.835 6.462 1.00 89.50 79 MET A O 1
ATOM 576 N N . GLN A 1 80 ? -2.138 5.722 4.665 1.00 90.25 80 GLN A N 1
ATOM 577 C CA . GLN A 1 80 ? -2.585 7.089 4.921 1.00 90.25 80 GLN A CA 1
ATOM 578 C C . GLN A 1 80 ? -4.113 7.173 4.896 1.00 90.25 80 GLN A C 1
ATOM 580 O O . GLN A 1 80 ? -4.704 7.649 5.864 1.00 90.25 80 GLN A O 1
ATOM 585 N N . THR A 1 81 ? -4.758 6.625 3.863 1.00 89.38 81 THR A N 1
ATOM 586 C CA . THR A 1 81 ? -6.225 6.611 3.751 1.00 89.38 81 THR A CA 1
ATOM 587 C C . THR A 1 81 ? -6.883 5.797 4.861 1.00 89.38 81 THR A C 1
ATOM 589 O O . THR A 1 81 ? -7.838 6.262 5.479 1.00 89.38 81 THR A O 1
ATOM 592 N N . ARG A 1 82 ? -6.338 4.625 5.211 1.00 89.81 82 ARG A N 1
ATOM 593 C CA . ARG A 1 82 ? -6.814 3.837 6.359 1.00 89.81 82 ARG A CA 1
ATOM 594 C C . ARG A 1 82 ? -6.793 4.665 7.648 1.00 89.81 82 ARG A C 1
ATOM 596 O O . ARG A 1 82 ? -7.779 4.681 8.384 1.00 89.81 82 ARG A O 1
ATOM 603 N N . ASN A 1 83 ? -5.690 5.358 7.921 1.00 90.12 83 ASN A N 1
ATOM 604 C CA . ASN A 1 83 ? -5.551 6.193 9.113 1.00 90.12 83 ASN A CA 1
ATOM 605 C C . ASN A 1 83 ? -6.511 7.390 9.094 1.00 90.12 83 ASN A C 1
ATOM 607 O O . ASN A 1 83 ? -7.090 7.713 10.132 1.00 90.12 83 ASN A O 1
ATOM 611 N N . GLN A 1 84 ? -6.719 8.008 7.929 1.00 90.06 84 GLN A N 1
ATOM 612 C CA . GLN A 1 84 ? -7.691 9.087 7.741 1.00 90.06 84 GLN A CA 1
ATOM 613 C C . GLN A 1 84 ? -9.120 8.616 8.042 1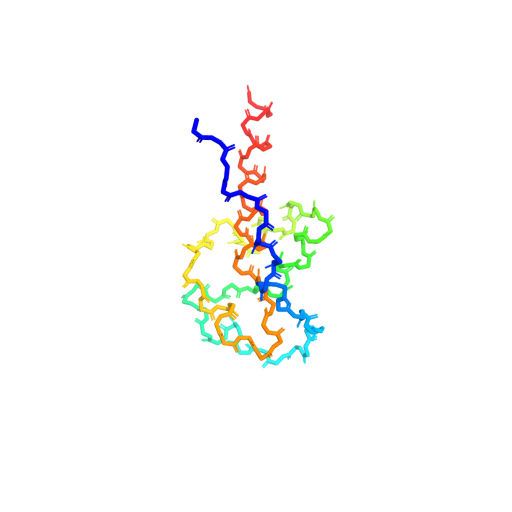.00 90.06 84 GLN A C 1
ATOM 615 O O . GLN A 1 84 ? -9.787 9.229 8.872 1.00 90.06 84 GLN A O 1
ATOM 620 N N . ILE A 1 85 ? -9.553 7.480 7.485 1.00 89.31 85 ILE A N 1
ATOM 621 C CA . ILE A 1 85 ? -10.888 6.907 7.736 1.00 89.31 85 ILE A CA 1
ATOM 622 C C . ILE A 1 85 ? -11.077 6.591 9.226 1.00 89.31 85 ILE A C 1
ATOM 624 O O . ILE A 1 85 ? -12.111 6.903 9.818 1.00 89.31 85 ILE A O 1
ATOM 628 N N . LEU A 1 86 ? -10.068 6.001 9.875 1.00 87.88 86 LEU A N 1
ATOM 629 C CA . LEU A 1 86 ? -10.118 5.718 11.313 1.00 87.88 86 LEU A CA 1
ATOM 630 C C . LEU A 1 86 ? -10.194 7.000 12.156 1.00 87.88 86 LEU A C 1
ATOM 632 O O . LEU A 1 86 ? -10.893 7.020 13.171 1.00 87.88 86 LEU A O 1
ATOM 636 N N . ALA A 1 87 ? -9.499 8.065 11.755 1.00 88.62 87 ALA A N 1
ATOM 637 C CA . ALA A 1 87 ? -9.572 9.363 12.418 1.00 88.62 87 ALA A CA 1
ATOM 638 C C . ALA A 1 87 ? -10.942 10.033 12.221 1.00 88.62 87 ALA A C 1
ATOM 640 O O . ALA A 1 87 ? -11.499 10.566 13.181 1.00 88.62 87 ALA A O 1
ATOM 641 N N . ASN A 1 88 ? -11.518 9.953 11.021 1.00 87.56 88 ASN A N 1
ATOM 642 C CA . ASN A 1 88 ? -12.838 10.505 10.713 1.00 87.56 88 ASN A CA 1
ATOM 643 C C . ASN A 1 88 ? -13.945 9.781 11.491 1.00 87.56 88 ASN A C 1
ATOM 645 O O . ASN A 1 88 ? -14.783 10.431 12.116 1.00 87.56 88 ASN A O 1
ATOM 649 N N . ARG A 1 89 ? -13.869 8.449 11.608 1.00 83.50 89 ARG A N 1
ATOM 650 C CA . ARG A 1 89 ? -14.779 7.655 12.457 1.00 83.50 89 ARG A CA 1
ATOM 651 C C . ARG A 1 89 ? -14.716 8.024 13.941 1.00 83.50 89 ARG A C 1
ATOM 653 O O . ARG A 1 89 ? -15.736 7.957 14.617 1.00 83.50 89 ARG A O 1
ATOM 660 N N . LYS A 1 90 ? -13.544 8.414 14.457 1.00 78.44 90 LYS A N 1
ATOM 661 C CA . LYS A 1 90 ? -13.395 8.873 15.850 1.00 78.44 90 LYS A CA 1
ATOM 662 C C . LYS A 1 90 ? -14.010 10.251 16.095 1.00 78.44 90 LYS A C 1
ATOM 664 O O . LYS A 1 90 ? -14.403 10.508 17.219 1.00 78.44 90 LYS A O 1
ATOM 669 N N . LYS A 1 91 ? -14.073 11.121 15.081 1.00 75.38 91 LYS A N 1
ATOM 670 C CA . LYS A 1 91 ? -14.691 12.456 15.189 1.00 75.38 91 LYS A CA 1
ATOM 671 C C . LYS A 1 91 ? -16.217 12.418 15.126 1.00 75.38 91 LYS A C 1
ATOM 673 O O . LYS A 1 91 ? -16.858 13.331 15.626 1.00 75.38 91 LYS A O 1
ATOM 678 N N . ALA A 1 92 ? -16.784 11.397 14.485 1.00 65.75 92 ALA A N 1
ATOM 679 C CA . ALA A 1 92 ? -18.230 11.215 14.373 1.00 65.75 92 ALA A CA 1
ATOM 680 C C . ALA A 1 92 ? -18.883 10.628 15.643 1.00 65.75 92 ALA A C 1
ATOM 682 O O . ALA A 1 92 ? -20.106 10.519 15.694 1.00 65.75 92 ALA A O 1
ATOM 683 N N . LYS A 1 93 ? -18.081 10.222 16.634 1.00 50.03 93 LYS A N 1
ATOM 684 C CA . LYS A 1 93 ? -18.523 9.652 17.909 1.00 50.03 93 LYS A CA 1
ATOM 685 C C .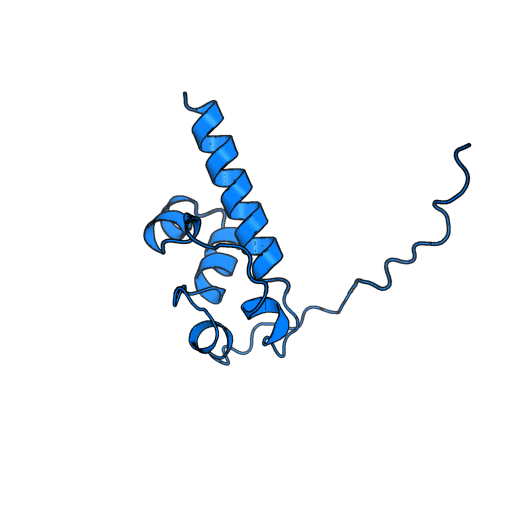 LYS A 1 93 ? -18.302 10.651 19.035 1.00 50.03 93 LYS A C 1
ATOM 687 O O . LYS A 1 93 ? -19.174 10.700 19.926 1.00 50.03 93 LYS A O 1
#

Radius of gyration: 15.61 Å; Cα contacts (8 Å, |Δi|>4): 85; chains: 1; bounding box: 41×35×35 Å

Secondary structure (DSSP, 8-state):
-----S----TT----PPP----HHHHT-TT---HHHHHHHHHHT-HHHHHHTTGGG-----HHHHS-TT---HHHHHHHHHHHHHHHHHH--